Protein AF-A0A1H7S903-F1 (afdb_monomer_lite)

Foldseek 3Di:
DDDDPPDDDDADDPVCLVVQLVLLQDCVSCVPPPDRDDSVRSVVVCVVPRD

Secondary structure (DSSP, 8-state):
-EE-SS-EE----TTHHHHHHHHHT-TTTTTTSSSPPPHHHHHHHHHHH--

Radius of gyration: 12.73 Å; chains: 1; bounding box: 29×23×30 Å

pLDDT: mean 82.66, std 11.98, range [56.62, 98.06]

Structure (mmCIF, N/CA/C/O backbone):
data_AF-A0A1H7S903-F1
#
_entry.id   AF-A0A1H7S903-F1
#
loop_
_atom_site.group_PDB
_atom_site.id
_atom_site.type_symbol
_atom_site.label_atom_id
_atom_site.label_alt_id
_atom_site.label_comp_id
_atom_site.label_asym_id
_atom_site.label_entity_id
_atom_site.label_seq_id
_atom_site.pdbx_PDB_ins_code
_atom_site.Cartn_x
_atom_site.Cartn_y
_atom_site.Cartn_z
_atom_site.occupancy
_atom_site.B_iso_or_equiv
_atom_site.auth_seq_id
_atom_site.auth_comp_id
_atom_site.auth_asym_id
_atom_site.auth_atom_id
_atom_site.pdbx_PDB_model_num
ATOM 1 N N . MET A 1 1 ? -0.607 2.746 19.518 1.00 85.81 1 MET A N 1
ATOM 2 C CA . MET A 1 1 ? -1.789 2.351 18.725 1.00 85.81 1 MET A CA 1
ATOM 3 C C . MET A 1 1 ? -2.898 3.326 19.070 1.00 85.81 1 MET A C 1
ATOM 5 O O . MET A 1 1 ? -3.036 3.625 20.248 1.00 85.81 1 MET A O 1
ATOM 9 N N . ILE A 1 2 ? -3.597 3.873 18.076 1.00 96.50 2 ILE A N 1
ATOM 10 C CA . ILE A 1 2 ? -4.716 4.814 18.255 1.00 96.50 2 ILE A CA 1
ATOM 11 C C . ILE A 1 2 ? -5.931 4.210 17.554 1.00 96.50 2 ILE A C 1
ATOM 13 O O . ILE A 1 2 ? -5.791 3.728 16.435 1.00 96.50 2 ILE A O 1
ATOM 17 N N . GLU A 1 3 ? -7.099 4.218 18.186 1.00 97.75 3 GLU A N 1
ATOM 18 C CA . GLU A 1 3 ? -8.298 3.552 17.673 1.00 97.75 3 GLU A CA 1
ATOM 19 C C . GLU A 1 3 ? -9.523 4.468 17.747 1.00 97.75 3 GLU A C 1
ATOM 21 O O . GLU A 1 3 ? -9.640 5.324 18.622 1.00 97.75 3 GLU A O 1
ATOM 26 N N . THR A 1 4 ? -10.419 4.292 16.783 1.00 97.31 4 THR A N 1
ATOM 27 C CA . THR A 1 4 ? -11.739 4.920 16.681 1.00 97.31 4 THR A CA 1
ATOM 28 C C . THR A 1 4 ? -12.756 3.836 16.339 1.00 97.31 4 THR A C 1
ATOM 30 O O . THR A 1 4 ? -12.370 2.732 15.971 1.00 97.31 4 THR A O 1
ATOM 33 N N . GLU A 1 5 ? -14.047 4.165 16.351 1.00 98.06 5 GLU A N 1
ATOM 34 C CA . GLU A 1 5 ? -15.123 3.220 16.014 1.00 98.06 5 GLU A CA 1
ATOM 35 C C . GLU A 1 5 ? -14.921 2.473 14.679 1.00 98.06 5 GLU A C 1
ATOM 37 O O . GLU A 1 5 ? -15.350 1.332 14.542 1.00 98.06 5 GLU A O 1
ATOM 42 N N . ARG A 1 6 ? -14.263 3.094 13.688 1.00 97.50 6 ARG A N 1
ATOM 43 C CA . ARG A 1 6 ? -14.103 2.512 12.341 1.00 97.50 6 ARG A CA 1
ATOM 44 C C . ARG A 1 6 ? -12.670 2.183 11.943 1.00 97.50 6 ARG A C 1
ATOM 46 O O . ARG A 1 6 ? -12.480 1.458 10.971 1.00 97.50 6 ARG A O 1
ATOM 53 N N . LEU A 1 7 ? -11.667 2.763 12.600 1.00 97.81 7 LEU A N 1
ATOM 54 C CA . LEU A 1 7 ? -10.279 2.712 12.134 1.00 97.81 7 LEU A CA 1
ATOM 55 C C . LEU A 1 7 ? -9.287 2.571 13.285 1.00 97.81 7 LEU A C 1
ATOM 57 O O . LEU A 1 7 ? -9.405 3.255 14.303 1.00 97.81 7 LEU A O 1
ATOM 61 N N . ILE A 1 8 ? -8.254 1.761 13.040 1.00 97.00 8 ILE A N 1
ATOM 62 C CA . ILE A 1 8 ? -7.091 1.584 13.910 1.00 97.00 8 ILE A CA 1
ATOM 63 C C . ILE A 1 8 ? -5.856 2.130 13.194 1.00 97.00 8 ILE A C 1
ATOM 65 O O . ILE A 1 8 ? -5.494 1.674 12.108 1.00 97.00 8 ILE A O 1
ATOM 69 N N . LEU A 1 9 ? -5.161 3.059 13.842 1.00 96.62 9 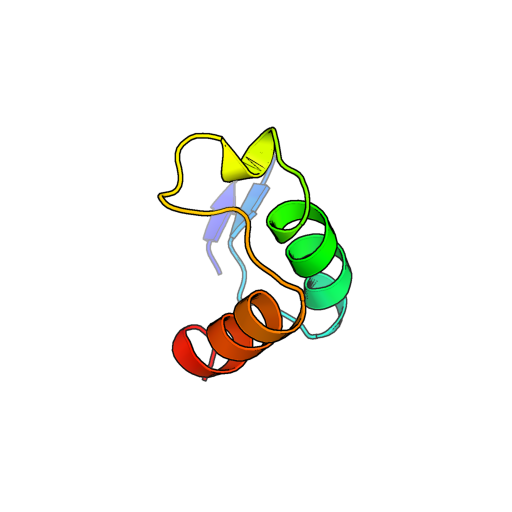LEU A N 1
ATOM 70 C CA . LEU A 1 9 ? -3.811 3.466 13.488 1.00 96.62 9 LEU A CA 1
ATOM 71 C C . LEU A 1 9 ? -2.810 2.656 14.320 1.00 96.62 9 LEU A C 1
ATOM 73 O O . LEU A 1 9 ? -2.598 2.885 15.519 1.00 96.62 9 LEU A O 1
ATOM 77 N N . ARG A 1 10 ? -2.190 1.681 13.663 1.00 94.50 10 ARG A N 1
ATOM 78 C CA . ARG A 1 10 ? -1.192 0.779 14.245 1.00 94.50 10 ARG A CA 1
ATOM 79 C C . ARG A 1 10 ? 0.142 0.904 13.524 1.00 94.50 10 ARG A C 1
ATOM 81 O O . ARG A 1 10 ? 0.215 1.453 12.429 1.00 94.50 10 ARG A O 1
ATOM 88 N N . GLN A 1 11 ? 1.181 0.352 14.145 1.00 92.44 11 GLN A N 1
ATOM 89 C CA . GLN A 1 11 ? 2.460 0.208 13.468 1.00 92.44 11 GLN A CA 1
ATOM 90 C C . GLN A 1 11 ? 2.344 -0.757 12.289 1.00 92.44 11 GLN A C 1
ATOM 92 O O . GLN A 1 11 ? 1.563 -1.720 12.317 1.00 92.44 11 GLN A O 1
ATOM 97 N N . TRP A 1 12 ? 3.141 -0.473 11.266 1.00 89.69 12 TRP A N 1
ATOM 98 C CA . TRP A 1 12 ? 3.282 -1.300 10.077 1.00 89.69 12 TRP A CA 1
ATOM 99 C C . TRP A 1 12 ? 3.694 -2.727 10.433 1.00 89.69 12 TRP A C 1
ATOM 101 O O . TRP A 1 12 ? 4.467 -2.946 11.365 1.00 89.69 12 TRP A O 1
ATOM 111 N N . GLN A 1 13 ? 3.162 -3.690 9.686 1.00 90.31 13 GLN A N 1
ATOM 112 C CA . GLN A 1 13 ? 3.508 -5.106 9.765 1.00 90.31 13 GLN A CA 1
ATOM 113 C C . GLN A 1 13 ? 3.969 -5.595 8.393 1.00 90.31 13 GLN A C 1
ATOM 115 O O . GLN A 1 13 ? 3.620 -5.013 7.364 1.00 90.31 13 GLN A O 1
ATOM 120 N N . GLU A 1 14 ? 4.709 -6.704 8.355 1.00 88.19 14 GLU A 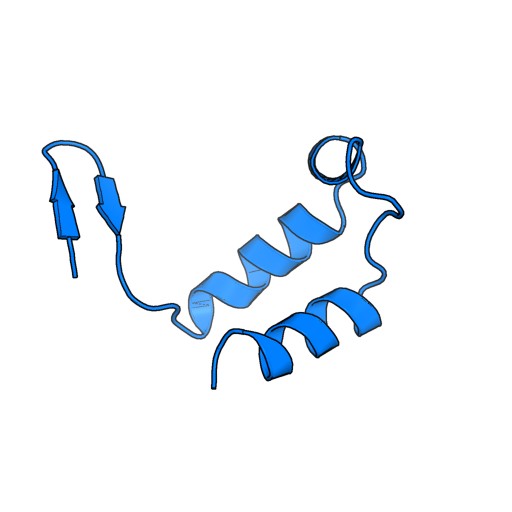N 1
ATOM 121 C CA . GLU A 1 14 ? 5.250 -7.225 7.093 1.00 88.19 14 GLU A CA 1
ATOM 122 C C . GLU A 1 14 ? 4.172 -7.546 6.051 1.00 88.19 14 GLU A C 1
ATOM 124 O O . GLU A 1 14 ? 4.370 -7.328 4.854 1.00 88.19 14 GLU A O 1
ATOM 129 N N . ALA A 1 15 ? 3.000 -7.990 6.508 1.00 90.44 15 ALA A N 1
ATOM 130 C CA . ALA A 1 15 ? 1.864 -8.296 5.646 1.00 90.44 15 ALA A CA 1
ATOM 131 C C . ALA A 1 15 ? 1.336 -7.068 4.876 1.00 90.44 15 ALA A C 1
ATOM 133 O O . ALA A 1 15 ? 0.866 -7.204 3.744 1.00 90.44 15 ALA A O 1
ATOM 134 N N . ASP A 1 16 ? 1.460 -5.863 5.443 1.00 90.25 16 ASP A N 1
ATOM 135 C CA . ASP A 1 16 ? 0.930 -4.630 4.846 1.00 90.25 16 ASP A CA 1
ATOM 136 C C . ASP A 1 16 ? 1.739 -4.176 3.620 1.00 90.25 16 ASP A C 1
ATOM 138 O O . ASP A 1 16 ? 1.255 -3.403 2.787 1.00 90.25 16 ASP A O 1
ATOM 142 N N . TYR A 1 17 ? 2.981 -4.652 3.486 1.00 83.81 17 TYR A N 1
ATOM 143 C CA . TYR A 1 17 ? 3.909 -4.177 2.462 1.00 83.81 17 TYR A CA 1
ATOM 144 C C . TYR A 1 17 ? 3.448 -4.496 1.046 1.00 83.81 17 TYR A C 1
ATOM 146 O O . TYR A 1 17 ? 3.645 -3.682 0.145 1.00 83.81 17 TYR A O 1
ATOM 154 N N . SER A 1 18 ? 2.823 -5.654 0.840 1.00 88.12 18 SER A N 1
ATOM 155 C CA . SER A 1 18 ? 2.311 -6.048 -0.476 1.00 88.12 18 SER A CA 1
ATOM 156 C C . SER A 1 18 ? 1.260 -5.052 -0.987 1.00 88.12 18 SER A C 1
ATOM 158 O O . SER A 1 18 ? 1.363 -4.553 -2.111 1.00 88.12 18 SER A O 1
ATOM 160 N N . SER A 1 19 ? 0.314 -4.679 -0.123 1.00 91.62 19 SER A N 1
ATOM 161 C CA . SER A 1 19 ? -0.722 -3.683 -0.402 1.00 91.62 19 SER A CA 1
ATOM 162 C C . SER A 1 19 ? -0.133 -2.289 -0.612 1.00 91.62 19 SER A C 1
ATOM 164 O O . SER A 1 19 ? -0.501 -1.610 -1.569 1.00 91.62 19 SER A O 1
ATOM 166 N N . PHE A 1 20 ? 0.833 -1.879 0.214 1.00 87.62 20 PHE A N 1
ATOM 167 C CA . PHE A 1 20 ? 1.500 -0.584 0.061 1.00 87.62 20 PHE A CA 1
ATOM 168 C C . PHE A 1 20 ? 2.288 -0.471 -1.251 1.00 87.62 20 PHE A C 1
ATOM 170 O O . PHE A 1 20 ? 2.232 0.563 -1.914 1.00 87.62 20 PHE A O 1
ATOM 177 N N . ILE A 1 21 ? 2.970 -1.544 -1.674 1.00 87.12 21 ILE A N 1
ATOM 178 C CA . ILE A 1 21 ? 3.637 -1.601 -2.983 1.00 87.12 21 ILE A CA 1
ATOM 179 C C . ILE A 1 21 ? 2.626 -1.437 -4.105 1.00 87.12 21 ILE A C 1
ATOM 181 O O . ILE A 1 21 ? 2.847 -0.618 -4.992 1.00 87.12 21 ILE A O 1
ATOM 185 N N . LYS A 1 22 ? 1.509 -2.167 -4.055 1.00 89.94 22 LYS A N 1
ATOM 186 C CA . LYS A 1 22 ? 0.465 -2.060 -5.074 1.00 89.94 22 LYS A CA 1
ATOM 187 C C . LYS A 1 22 ? -0.063 -0.627 -5.190 1.00 89.94 22 LYS A C 1
ATOM 189 O O . LYS A 1 22 ? -0.158 -0.124 -6.301 1.00 89.94 22 LYS A O 1
ATOM 194 N N . MET A 1 23 ? -0.326 0.037 -4.062 1.00 88.94 23 MET A N 1
ATOM 195 C CA . MET A 1 23 ? -0.754 1.441 -4.039 1.00 88.94 23 MET A CA 1
ATOM 196 C C . MET A 1 23 ? 0.305 2.384 -4.620 1.00 88.94 23 MET A C 1
ATOM 198 O O . MET A 1 23 ? -0.023 3.262 -5.405 1.00 88.94 23 MET A O 1
ATOM 202 N N . GLY A 1 24 ? 1.581 2.198 -4.270 1.00 84.81 24 GLY A N 1
ATOM 203 C CA . GLY A 1 24 ? 2.669 3.049 -4.763 1.00 84.81 24 GLY A CA 1
ATOM 204 C C . GLY A 1 24 ? 2.975 2.895 -6.258 1.00 84.81 24 GLY A C 1
ATOM 205 O O . GLY A 1 24 ? 3.623 3.765 -6.837 1.00 84.81 24 GLY A O 1
ATOM 206 N N . LEU A 1 25 ? 2.536 1.796 -6.877 1.00 86.81 25 LEU A N 1
ATOM 207 C CA . LEU A 1 25 ? 2.652 1.551 -8.318 1.00 86.81 25 LEU A CA 1
ATOM 208 C C . LEU A 1 25 ? 1.431 2.048 -9.109 1.00 86.81 25 LEU A C 1
ATOM 210 O O . LEU A 1 25 ? 1.474 2.054 -10.338 1.00 86.81 25 LEU A O 1
ATOM 214 N N . ASP A 1 26 ? 0.351 2.436 -8.431 1.00 89.94 26 ASP A N 1
ATOM 215 C CA . ASP A 1 26 ? -0.879 2.897 -9.065 1.00 89.94 26 ASP A CA 1
ATOM 216 C C . ASP A 1 26 ? -0.746 4.380 -9.479 1.00 89.94 26 ASP A C 1
ATOM 218 O O . ASP A 1 26 ? -0.534 5.244 -8.620 1.00 89.94 26 ASP A O 1
ATOM 222 N N . PRO A 1 27 ? -0.847 4.716 -10.779 1.00 87.38 27 PRO A N 1
ATOM 223 C CA . PRO A 1 27 ? -0.659 6.083 -11.256 1.00 87.38 27 PRO A CA 1
ATOM 224 C C . PRO A 1 27 ? -1.730 7.057 -10.750 1.00 87.38 27 PRO A C 1
ATOM 226 O O . PRO A 1 27 ? -1.423 8.239 -10.603 1.00 87.38 27 PRO A O 1
ATOM 229 N N . ASP A 1 28 ? -2.946 6.596 -10.442 1.00 92.62 28 ASP A N 1
ATOM 230 C CA . ASP A 1 28 ? -4.005 7.460 -9.912 1.00 92.62 28 ASP A CA 1
ATOM 231 C C . ASP A 1 28 ? -3.720 7.838 -8.457 1.00 92.62 28 ASP A C 1
ATOM 233 O O . ASP A 1 28 ? -3.850 9.004 -8.075 1.00 92.62 28 ASP A O 1
ATOM 237 N N . VAL A 1 29 ? -3.240 6.880 -7.658 1.00 90.12 29 VAL A N 1
ATOM 238 C CA . VAL A 1 29 ? -2.770 7.126 -6.283 1.00 90.12 29 VAL A CA 1
ATOM 239 C C . VAL A 1 29 ? -1.563 8.066 -6.290 1.00 90.12 29 VAL A C 1
ATOM 241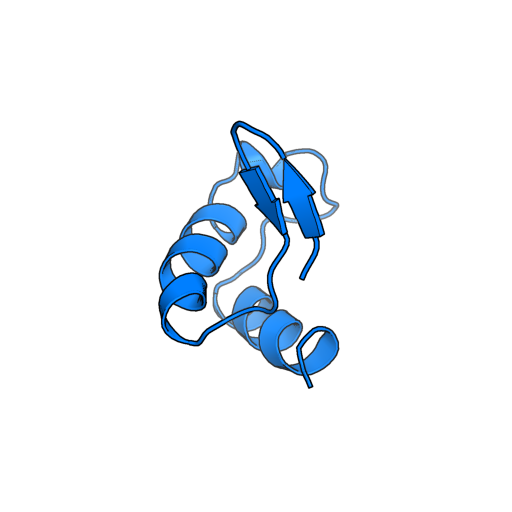 O O . VAL A 1 29 ? -1.455 8.967 -5.455 1.00 90.12 29 VAL A O 1
ATOM 244 N N . MET A 1 30 ? -0.664 7.885 -7.257 1.00 89.31 30 MET A N 1
ATOM 245 C CA . MET A 1 30 ? 0.583 8.639 -7.361 1.00 89.31 30 MET A CA 1
ATOM 246 C C . MET A 1 30 ? 0.458 9.961 -8.134 1.00 89.31 30 MET A C 1
ATOM 248 O O . MET A 1 30 ? 1.438 10.697 -8.221 1.00 89.31 30 MET A O 1
ATOM 252 N N . LYS A 1 31 ? -0.726 10.301 -8.658 1.00 88.81 31 LYS A N 1
ATOM 253 C CA . LYS A 1 31 ? -0.968 11.424 -9.584 1.00 88.81 31 LYS A CA 1
ATOM 254 C C . LYS A 1 31 ? -0.415 12.775 -9.124 1.00 88.81 31 LYS A C 1
ATOM 256 O O . LYS A 1 31 ? -0.016 13.591 -9.949 1.00 88.81 31 LYS A O 1
ATOM 261 N N . TYR A 1 32 ? -0.428 13.023 -7.817 1.00 88.75 32 TYR A N 1
ATOM 262 C CA . TYR A 1 32 ? 0.006 14.290 -7.217 1.00 88.75 32 TYR A CA 1
ATOM 263 C C . TYR A 1 32 ? 1.413 14.235 -6.616 1.00 88.75 32 TYR A C 1
ATOM 265 O O . TYR A 1 32 ? 1.894 15.223 -6.063 1.00 88.75 32 TYR A O 1
ATOM 273 N N . PHE A 1 33 ? 2.084 13.092 -6.713 1.00 83.50 33 PHE A N 1
ATOM 274 C CA . PHE A 1 33 ? 3.485 12.969 -6.348 1.00 83.50 33 PHE A CA 1
ATOM 275 C C . PHE A 1 33 ? 4.355 13.308 -7.555 1.00 83.50 33 PHE A C 1
ATOM 277 O O . PHE A 1 33 ? 3.952 13.121 -8.699 1.00 83.50 33 PHE A O 1
ATOM 284 N N . HIS A 1 34 ? 5.576 13.782 -7.297 1.00 76.06 34 HIS A N 1
ATOM 285 C CA . HIS A 1 34 ? 6.486 14.213 -8.363 1.00 76.06 34 HIS A CA 1
ATOM 286 C C . HIS A 1 34 ? 6.748 13.125 -9.416 1.00 76.06 34 HIS A C 1
ATOM 288 O O . HIS A 1 34 ? 6.981 13.460 -10.571 1.00 76.06 34 HIS A O 1
ATOM 294 N N . GLU A 1 35 ? 6.707 11.842 -9.034 1.00 68.69 35 GLU A N 1
ATOM 295 C CA . GLU A 1 35 ? 6.886 10.707 -9.943 1.00 68.69 35 GLU A CA 1
ATOM 296 C C . GLU A 1 35 ? 6.134 9.471 -9.420 1.00 68.69 35 GLU A C 1
ATOM 298 O O . GLU A 1 35 ? 6.088 9.236 -8.206 1.00 68.69 35 GLU A O 1
ATOM 303 N N . VAL A 1 36 ? 5.618 8.639 -10.335 1.00 66.25 36 VAL A N 1
ATOM 304 C CA . VAL A 1 36 ? 5.133 7.287 -10.010 1.00 66.25 36 VAL A CA 1
ATOM 305 C C . VAL A 1 36 ? 6.303 6.477 -9.448 1.00 66.25 36 VAL A C 1
ATOM 307 O O . VAL A 1 36 ? 7.414 6.505 -9.991 1.00 66.25 36 VAL A O 1
ATOM 310 N 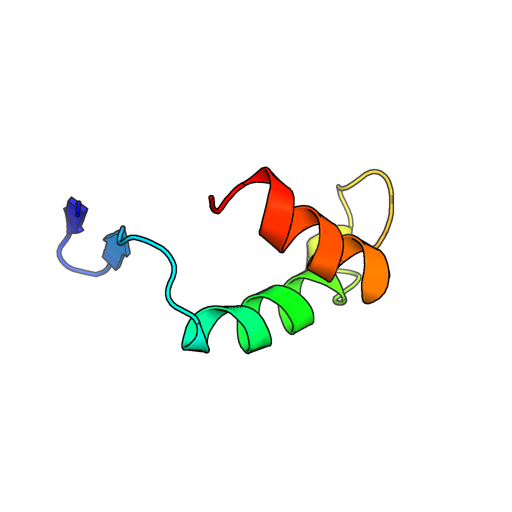N . LEU A 1 37 ? 6.101 5.774 -8.331 1.00 68.94 37 LEU A N 1
ATOM 311 C CA . LEU A 1 37 ? 7.190 5.004 -7.740 1.00 68.94 37 LEU A CA 1
ATOM 312 C C . LEU A 1 37 ? 7.470 3.784 -8.621 1.00 68.94 37 LEU A C 1
ATOM 314 O O . LEU A 1 37 ? 6.568 3.053 -9.004 1.00 68.94 37 LEU A O 1
ATOM 318 N N . THR A 1 38 ? 8.740 3.521 -8.916 1.00 73.56 38 THR A N 1
ATOM 319 C CA . THR A 1 38 ? 9.153 2.211 -9.432 1.00 73.56 38 THR A CA 1
ATOM 320 C C . THR A 1 38 ? 9.217 1.210 -8.279 1.00 73.56 38 THR A C 1
ATOM 322 O O . THR A 1 38 ? 9.430 1.600 -7.127 1.00 73.56 38 THR A O 1
ATOM 325 N N . HIS A 1 39 ? 9.103 -0.092 -8.561 1.00 66.12 39 HIS A N 1
ATOM 326 C CA . HIS A 1 39 ? 9.146 -1.146 -7.534 1.00 66.12 39 HIS A CA 1
ATOM 327 C C . HIS A 1 39 ? 10.357 -1.001 -6.587 1.00 66.12 39 HIS A C 1
ATOM 329 O O . HIS A 1 39 ? 10.223 -1.012 -5.363 1.00 66.12 39 HIS A O 1
ATOM 335 N N . ASN A 1 40 ? 11.536 -0.718 -7.151 1.00 70.06 40 ASN A N 1
ATOM 336 C CA . ASN A 1 40 ? 12.771 -0.483 -6.398 1.00 70.06 40 ASN A CA 1
ATOM 337 C C . ASN A 1 40 ? 12.717 0.759 -5.494 1.00 70.06 40 ASN A C 1
ATOM 339 O O . ASN A 1 40 ? 13.362 0.798 -4.442 1.00 70.06 40 ASN A O 1
ATOM 343 N N . ARG A 1 41 ? 11.962 1.789 -5.884 1.00 71.88 41 ARG A N 1
ATOM 344 C CA . ARG A 1 41 ? 11.794 3.011 -5.096 1.00 71.88 41 ARG A CA 1
ATOM 345 C C . ARG A 1 41 ? 10.821 2.797 -3.943 1.00 71.88 41 ARG A C 1
ATOM 347 O O . ARG A 1 41 ? 11.136 3.241 -2.840 1.00 71.88 41 ARG A O 1
ATOM 354 N N . VAL A 1 42 ? 9.731 2.051 -4.150 1.00 69.62 42 VAL A N 1
ATOM 355 C CA . VAL A 1 42 ? 8.822 1.673 -3.053 1.00 69.62 42 VAL A CA 1
ATOM 356 C C . VAL A 1 42 ? 9.561 0.842 -1.998 1.00 69.62 42 VAL A C 1
ATOM 358 O O . VAL A 1 42 ? 9.488 1.132 -0.804 1.00 69.62 42 VAL A O 1
ATOM 361 N N . LEU A 1 43 ? 10.383 -0.122 -2.426 1.00 69.25 43 LEU A N 1
ATOM 362 C CA . LEU A 1 43 ? 11.224 -0.908 -1.516 1.00 69.25 43 LEU A CA 1
ATOM 363 C C . LEU A 1 43 ? 12.268 -0.061 -0.772 1.00 69.25 43 LEU A C 1
ATOM 365 O O . LEU A 1 43 ? 12.622 -0.374 0.364 1.00 69.25 43 LEU A O 1
ATOM 369 N N . ARG A 1 44 ? 12.768 1.027 -1.369 1.00 71.12 44 ARG A N 1
ATOM 370 C CA . ARG A 1 44 ? 13.685 1.954 -0.684 1.00 71.12 44 ARG A CA 1
ATOM 371 C C . ARG A 1 44 ? 12.968 2.768 0.391 1.00 71.12 44 ARG A C 1
ATOM 373 O O . ARG A 1 44 ? 13.548 3.015 1.446 1.00 71.12 44 ARG A O 1
ATOM 380 N N . TRP A 1 45 ? 11.716 3.149 0.151 1.00 67.88 45 TRP A N 1
ATOM 381 C CA . TRP A 1 45 ? 10.888 3.852 1.134 1.00 67.88 45 TRP A CA 1
ATOM 382 C C . TRP A 1 45 ? 10.602 2.977 2.358 1.00 67.88 45 TRP A C 1
ATOM 384 O O . TRP A 1 45 ? 10.643 3.494 3.473 1.00 67.88 45 TRP A O 1
ATOM 394 N N . ARG A 1 46 ? 10.476 1.651 2.172 1.00 68.50 46 ARG A N 1
ATOM 395 C CA . ARG A 1 46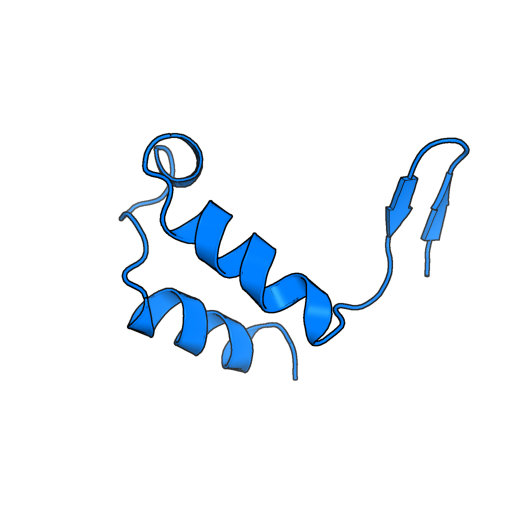 ? 10.420 0.663 3.268 1.00 68.50 46 ARG A CA 1
ATOM 396 C C . ARG A 1 46 ? 11.526 0.876 4.299 1.00 68.50 46 ARG A C 1
ATOM 398 O O . ARG A 1 46 ? 11.262 0.886 5.490 1.00 68.50 46 ARG A O 1
ATOM 405 N N . LYS A 1 47 ? 12.769 1.061 3.844 1.00 64.06 47 LYS A N 1
ATOM 406 C CA . LYS A 1 47 ? 13.932 1.201 4.734 1.00 64.06 47 LYS A CA 1
ATOM 407 C C . LYS A 1 47 ? 14.015 2.563 5.425 1.00 64.06 47 LYS A C 1
ATOM 409 O O . LYS A 1 47 ? 14.667 2.659 6.450 1.00 64.06 47 LYS A O 1
ATOM 414 N N . LYS A 1 48 ? 13.423 3.612 4.844 1.00 65.06 48 LYS A N 1
ATOM 415 C CA . LYS A 1 48 ? 13.586 4.996 5.320 1.00 65.06 48 LYS A CA 1
ATOM 416 C C . LYS A 1 48 ? 12.553 5.407 6.372 1.00 65.06 48 LYS A C 1
ATOM 418 O O . LYS A 1 48 ? 12.858 6.26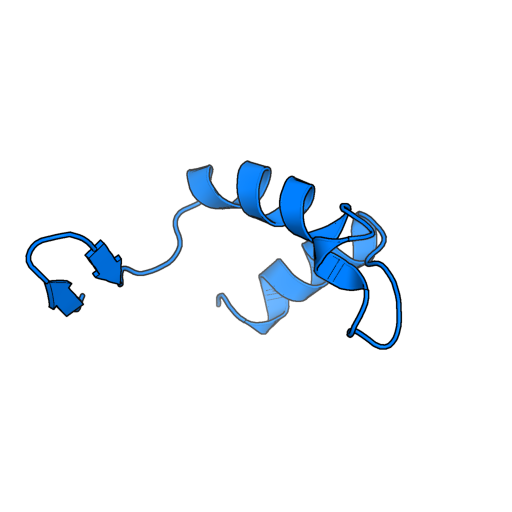3 7.190 1.00 65.06 48 LYS A O 1
ATOM 423 N N . PHE A 1 49 ? 11.347 4.847 6.325 1.00 60.16 49 PHE A N 1
ATOM 424 C CA . PHE A 1 49 ? 10.230 5.294 7.168 1.00 60.16 49 PHE A CA 1
ATOM 425 C C . PHE A 1 49 ? 9.766 4.260 8.202 1.00 60.16 49 PHE A C 1
ATOM 427 O O . PHE A 1 49 ? 8.867 4.563 8.978 1.00 60.16 49 PHE A O 1
ATOM 434 N N . MET A 1 50 ? 10.328 3.045 8.192 1.00 62.50 50 MET A N 1
ATOM 435 C CA . MET A 1 50 ? 9.811 1.910 8.972 1.00 62.50 50 MET A CA 1
ATOM 436 C C . MET A 1 50 ? 10.904 1.113 9.717 1.00 62.50 50 MET A C 1
ATOM 438 O O . MET A 1 50 ? 10.690 -0.056 10.030 1.00 62.50 50 MET A O 1
ATOM 442 N N . SER A 1 51 ? 12.063 1.733 9.991 1.00 56.62 51 SER A N 1
ATOM 443 C CA . SER A 1 51 ? 13.053 1.280 10.991 1.00 56.62 51 SER A CA 1
ATOM 444 C C . SER A 1 51 ? 13.059 2.232 12.176 1.00 56.62 51 SER A C 1
ATOM 446 O O . SER A 1 51 ? 13.111 1.749 13.320 1.00 56.62 51 SER A O 1
#

Sequence (51 aa):
MIETERLILRQWQEADYSSFIKMGLDPDVMKYFHEVLTHNRVLRWRKKFMS